Protein AF-A0A0B6Z356-F1 (afdb_monomer)

InterPro domains:
  IPR019087 Mediator of RNA polymerase II transcription subunit 15, N-terminal [PF09606] (29-103)
  IPR036529 Coactivator CBP, KIX domain superfamily [G3DSA:1.10.246.20] (22-105)

Foldseek 3Di:
DPPVVVVVVVVVVVVVVVVVVVVVVQCPPCPDPVNLVVLLVLLVVLCVLLVQDCPDPDPLSVVSNPDRSSRQLVVLVVVDPDSVSSVVSSVVNSVSSVVNSPPPPPPVVCVVPDDPVVCVVVVVDDDDPPPPDDDDDDDDD

Mean predicted aligned error: 16.68 Å

Radius of gyration: 29.6 Å; Cα contacts (8 Å, |Δi|>4): 78; chains: 1; bounding box: 54×45×108 Å

Nearest PDB structures (foldseek):
  8epl-assembly1_A  TM=2.232E-01  e=6.822E+00  Homo sapiens

Structure (mmCIF, N/CA/C/O backbone):
data_AF-A0A0B6Z356-F1
#
_entry.id   AF-A0A0B6Z356-F1
#
loop_
_atom_site.group_PDB
_atom_site.id
_atom_site.type_symbol
_atom_site.label_atom_id
_atom_site.label_alt_id
_atom_site.label_comp_id
_atom_site.label_asym_id
_atom_site.label_entity_id
_atom_site.label_seq_id
_atom_site.pdbx_PDB_ins_code
_atom_site.Cartn_x
_atom_site.Cartn_y
_atom_site.Cartn_z
_atom_site.occupancy
_atom_site.B_iso_or_equiv
_atom_site.auth_seq_id
_atom_site.auth_comp_id
_atom_site.auth_asym_id
_atom_site.auth_atom_id
_atom_site.pdbx_PDB_model_num
ATOM 1 N N . MET A 1 1 ? -30.749 -34.489 34.860 1.00 52.09 1 MET A N 1
ATOM 2 C CA . MET A 1 1 ? -29.511 -33.858 35.373 1.00 52.09 1 MET A CA 1
ATOM 3 C C . MET A 1 1 ? -29.021 -32.876 34.309 1.00 52.09 1 MET A C 1
ATOM 5 O O . MET A 1 1 ? -27.936 -33.041 33.775 1.00 52.09 1 MET A O 1
ATOM 9 N N . ASP A 1 2 ? -29.828 -31.870 33.956 1.00 58.50 2 ASP A N 1
ATOM 10 C CA . ASP A 1 2 ? -29.632 -31.161 32.672 1.00 58.50 2 ASP A CA 1
ATOM 11 C C . ASP A 1 2 ? -29.566 -29.639 32.818 1.00 58.50 2 ASP A C 1
ATOM 13 O O . ASP A 1 2 ? -29.256 -28.937 31.869 1.00 58.50 2 ASP A O 1
ATOM 17 N N . ARG A 1 3 ? -29.816 -29.105 34.020 1.00 60.34 3 ARG A N 1
ATOM 18 C CA . ARG A 1 3 ? -29.913 -27.654 34.225 1.00 60.34 3 ARG A CA 1
ATOM 19 C C . ARG A 1 3 ? -28.552 -26.985 34.477 1.00 60.34 3 ARG A C 1
ATOM 21 O O . ARG A 1 3 ? -28.372 -25.837 34.102 1.00 60.34 3 ARG A O 1
ATOM 28 N N . GLU A 1 4 ? -27.584 -27.697 35.059 1.00 55.16 4 GLU A N 1
ATOM 29 C CA . GLU A 1 4 ? -26.226 -27.170 35.308 1.00 55.16 4 GLU A CA 1
ATOM 30 C C . GLU A 1 4 ? -25.343 -27.154 34.049 1.00 55.16 4 GLU A C 1
ATOM 32 O O . GLU A 1 4 ? -24.557 -26.226 33.863 1.00 55.16 4 GLU A O 1
ATOM 37 N N . ASN A 1 5 ? -25.521 -28.123 33.141 1.00 58.59 5 ASN A N 1
ATOM 38 C CA . ASN A 1 5 ? -24.794 -28.162 31.865 1.00 58.59 5 ASN A CA 1
ATOM 39 C C . ASN A 1 5 ? -25.225 -27.036 30.909 1.00 58.59 5 ASN A C 1
ATOM 41 O O . ASN A 1 5 ? -24.388 -26.485 30.192 1.00 58.59 5 ASN A O 1
ATOM 45 N N . ASP A 1 6 ? -26.509 -26.668 30.924 1.00 58.62 6 ASP A N 1
ATOM 46 C CA . ASP A 1 6 ? -27.055 -25.588 30.093 1.00 58.62 6 ASP A CA 1
ATOM 47 C C . ASP A 1 6 ? -26.488 -24.216 30.496 1.00 58.62 6 ASP A C 1
ATOM 49 O O . ASP A 1 6 ? -26.052 -23.437 29.650 1.00 58.62 6 ASP A O 1
ATOM 53 N N . ILE A 1 7 ? -26.376 -23.969 31.805 1.00 61.22 7 ILE A N 1
ATOM 54 C CA . ILE A 1 7 ? -25.833 -22.722 32.362 1.00 61.22 7 ILE A CA 1
ATOM 55 C C . ILE A 1 7 ? -24.333 -22.584 32.051 1.00 61.22 7 ILE A C 1
ATOM 57 O O . ILE A 1 7 ? -23.863 -21.514 31.673 1.00 61.22 7 ILE A O 1
ATOM 61 N N . GLN A 1 8 ? -23.543 -23.657 32.157 1.00 56.47 8 GLN A N 1
ATOM 62 C CA . GLN A 1 8 ? -22.118 -23.585 31.801 1.00 56.47 8 GLN A CA 1
ATOM 63 C C . GLN A 1 8 ? -21.885 -23.380 30.297 1.00 56.47 8 GLN A C 1
ATOM 65 O O . GLN A 1 8 ? -20.920 -22.707 29.922 1.00 56.47 8 GLN A O 1
ATOM 70 N N . ARG A 1 9 ? -22.759 -23.919 29.434 1.00 59.97 9 ARG A N 1
ATOM 71 C CA . ARG A 1 9 ? -22.709 -23.678 27.984 1.00 59.97 9 ARG A CA 1
ATOM 72 C C . ARG A 1 9 ? -23.093 -22.249 27.616 1.00 59.97 9 ARG A C 1
ATOM 74 O O . ARG A 1 9 ? -22.431 -21.679 26.747 1.00 59.97 9 ARG A O 1
ATOM 81 N N . SER A 1 10 ? -24.090 -21.655 28.275 1.00 58.53 10 SER A N 1
ATOM 82 C CA . SER A 1 10 ? -24.472 -20.261 28.019 1.00 58.53 10 SER A CA 1
ATOM 83 C C . SER A 1 10 ? -23.328 -19.301 28.364 1.00 58.53 10 SER A C 1
ATOM 85 O O . SER A 1 10 ? -22.920 -18.517 27.514 1.00 58.53 10 SER A O 1
ATOM 87 N N . TYR A 1 11 ? -22.676 -19.473 29.522 1.00 54.81 11 TYR A N 1
ATOM 88 C CA . TYR A 1 11 ? -21.543 -18.625 29.920 1.00 54.81 11 TYR A CA 1
ATOM 89 C C . TYR A 1 11 ? -20.307 -18.747 29.015 1.00 54.81 11 TYR A C 1
ATOM 91 O O . TYR A 1 11 ? -19.579 -17.767 28.841 1.00 54.81 11 TYR A O 1
ATOM 99 N N . GLN A 1 12 ? -20.028 -19.930 28.453 1.00 55.50 12 GLN A N 1
ATOM 100 C CA . GLN A 1 12 ? -18.934 -20.090 27.484 1.00 55.50 12 GLN A CA 1
ATOM 101 C C . GLN A 1 12 ? -19.267 -19.455 26.132 1.00 55.50 12 GLN A C 1
ATOM 103 O O . GLN A 1 12 ? -18.385 -18.859 25.514 1.00 55.50 12 GLN A O 1
ATOM 108 N N . THR A 1 13 ? -20.525 -19.552 25.701 1.00 56.91 13 THR A N 1
ATOM 109 C CA . THR A 1 13 ? -20.997 -18.975 24.436 1.00 56.91 13 THR A CA 1
ATOM 110 C C . THR A 1 13 ? -20.987 -17.448 24.508 1.00 56.91 13 THR A C 1
ATOM 112 O O . THR A 1 13 ? -20.336 -16.812 23.686 1.00 56.91 13 THR A O 1
ATOM 115 N N . GLU A 1 14 ? -21.543 -16.867 25.576 1.00 55.19 14 GLU A N 1
ATOM 116 C CA . GLU A 1 14 ? -21.558 -15.414 25.794 1.00 55.19 14 GLU A CA 1
ATOM 117 C C . GLU A 1 14 ? -20.139 -14.832 25.911 1.00 55.19 14 GLU A C 1
ATOM 119 O O . GLU A 1 14 ? -19.842 -13.785 25.340 1.00 55.19 14 GLU A O 1
ATOM 124 N N . ARG A 1 15 ? -19.205 -15.521 26.587 1.00 56.22 15 ARG A N 1
ATOM 125 C CA . ARG A 1 15 ? -17.793 -15.093 26.615 1.00 56.22 15 ARG A CA 1
ATOM 126 C C . ARG A 1 15 ? -17.126 -15.169 25.243 1.00 56.22 15 ARG A C 1
ATOM 128 O O . ARG A 1 15 ? -16.341 -14.282 24.919 1.00 56.22 15 ARG A O 1
ATOM 135 N N . GLY A 1 16 ? -17.402 -16.211 24.461 1.00 55.75 16 GLY A N 1
ATOM 136 C CA . GLY A 1 16 ? -16.869 -16.364 23.107 1.00 55.75 16 GLY A CA 1
ATOM 137 C C . GLY A 1 16 ? -17.379 -15.283 22.154 1.00 55.75 16 GLY A C 1
ATOM 138 O 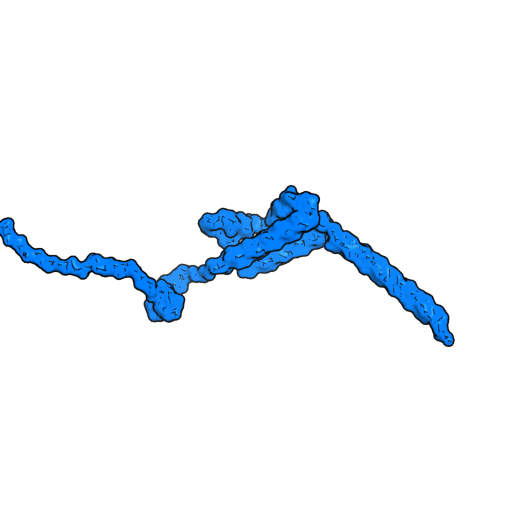O . GLY A 1 16 ? -16.586 -14.699 21.418 1.00 55.75 16 GLY A O 1
ATOM 139 N N . GLU A 1 17 ? -18.669 -14.958 22.220 1.00 53.84 17 GLU A N 1
ATOM 140 C CA . GLU A 1 17 ? -19.302 -13.910 21.411 1.00 53.84 17 GLU A CA 1
ATOM 141 C C . GLU A 1 17 ? -18.817 -12.507 21.789 1.00 53.84 17 GLU A C 1
ATOM 143 O O . GLU A 1 17 ? -18.524 -11.704 20.907 1.00 53.84 17 GLU A O 1
ATOM 148 N N . VAL A 1 18 ? -18.633 -12.216 23.082 1.00 60.22 18 VAL A N 1
ATOM 149 C CA . VAL A 1 18 ? -18.066 -10.931 23.528 1.00 60.22 18 VAL A CA 1
ATOM 150 C C . VAL A 1 18 ? -16.617 -10.775 23.054 1.00 60.22 18 VAL A C 1
ATOM 152 O O . VAL A 1 18 ? -16.231 -9.703 22.592 1.00 60.22 18 VAL A O 1
ATOM 155 N N . VAL A 1 19 ? -15.811 -11.840 23.101 1.00 59.69 19 VAL A N 1
ATOM 156 C CA . VAL A 1 19 ? -14.429 -11.817 22.589 1.00 59.69 19 VAL A CA 1
ATOM 157 C C . VAL A 1 19 ? -14.400 -11.675 21.063 1.00 59.69 19 VAL A C 1
ATOM 159 O O . VAL A 1 19 ? -13.576 -10.920 20.545 1.00 59.69 19 VAL A O 1
ATOM 162 N N . ALA A 1 20 ? -15.312 -12.332 20.342 1.00 59.03 20 ALA A N 1
ATOM 163 C CA . ALA A 1 20 ? -15.448 -12.188 18.894 1.00 59.03 20 ALA A CA 1
ATOM 164 C C . ALA A 1 20 ? -15.877 -10.766 18.498 1.00 59.03 20 ALA A C 1
ATOM 166 O O . ALA A 1 20 ? -15.244 -10.173 17.631 1.00 59.03 20 ALA A O 1
ATOM 167 N N . GLY A 1 21 ? -16.861 -10.177 19.185 1.00 59.62 21 GLY A N 1
ATOM 168 C CA . GLY A 1 21 ? -17.318 -8.806 18.940 1.00 59.62 21 GLY A CA 1
ATOM 169 C C . GLY A 1 21 ? -16.246 -7.750 19.232 1.00 59.62 21 GLY A C 1
ATOM 170 O O . GLY A 1 21 ? -16.107 -6.783 18.485 1.00 59.62 21 GLY A O 1
ATOM 171 N N . ILE A 1 22 ? -15.416 -7.958 20.261 1.00 58.97 22 ILE A N 1
ATOM 172 C CA . ILE A 1 22 ? -14.261 -7.090 20.551 1.00 58.97 22 ILE A CA 1
ATOM 173 C C . ILE A 1 22 ? -13.174 -7.249 19.478 1.00 58.97 22 ILE A C 1
ATOM 175 O O . ILE A 1 22 ? -12.612 -6.254 19.020 1.00 58.97 22 ILE A O 1
ATOM 179 N N . ALA A 1 23 ? -12.888 -8.477 19.035 1.00 52.44 23 ALA A N 1
ATOM 180 C CA . ALA A 1 23 ? -11.946 -8.721 17.944 1.00 52.44 23 ALA A CA 1
ATOM 181 C C . ALA A 1 23 ? -12.443 -8.119 16.619 1.00 52.44 23 ALA A C 1
ATOM 183 O O . ALA A 1 23 ? -11.655 -7.560 15.860 1.00 52.44 23 ALA A O 1
ATOM 184 N N . GLU A 1 24 ? -13.745 -8.176 16.355 1.00 56.28 24 GLU A N 1
ATOM 185 C CA . GLU A 1 24 ? -14.384 -7.602 15.174 1.00 56.28 24 GLU A CA 1
ATOM 186 C C . GLU A 1 24 ? -14.375 -6.067 15.212 1.00 56.28 24 GLU A C 1
ATOM 188 O O . GLU A 1 24 ? -14.025 -5.434 14.216 1.00 56.28 24 GLU A O 1
ATOM 193 N N . GLN A 1 25 ? -14.614 -5.448 16.373 1.00 56.84 25 GLN A N 1
ATOM 194 C CA . GLN A 1 25 ? -14.417 -4.005 16.576 1.00 56.84 25 GLN A CA 1
ATOM 195 C C . GLN A 1 25 ? -12.952 -3.576 16.397 1.00 56.84 25 GLN A C 1
ATOM 197 O O . GLN A 1 25 ? -12.666 -2.533 15.807 1.00 56.84 25 GLN A O 1
ATOM 202 N N . PHE A 1 26 ? -12.001 -4.398 16.842 1.00 52.44 26 PHE A N 1
ATOM 203 C CA . PHE A 1 26 ? -10.578 -4.127 16.647 1.00 52.44 26 PHE A CA 1
ATOM 204 C C . PHE A 1 26 ? -10.162 -4.274 15.172 1.00 52.44 26 PHE A C 1
ATOM 206 O O . PHE A 1 26 ? -9.373 -3.483 14.662 1.00 52.44 26 PHE A O 1
ATOM 213 N N . MET A 1 27 ? -10.736 -5.248 14.456 1.00 52.94 27 MET A N 1
ATOM 214 C CA . MET A 1 27 ? -10.502 -5.484 13.024 1.00 52.94 27 MET A CA 1
ATOM 215 C C . MET A 1 27 ? -11.264 -4.522 12.099 1.00 52.94 27 MET A C 1
ATOM 217 O O . MET A 1 27 ? -10.968 -4.470 10.905 1.00 52.94 27 MET A O 1
ATOM 221 N N . THR A 1 28 ? -12.226 -3.761 12.618 1.00 64.81 28 THR A N 1
ATOM 222 C CA . THR A 1 28 ? -12.981 -2.744 11.865 1.00 64.81 28 THR A CA 1
ATOM 223 C C . THR A 1 28 ? -12.458 -1.328 12.090 1.00 64.81 28 THR A C 1
ATOM 225 O O . THR A 1 28 ? -12.728 -0.453 11.263 1.00 64.81 28 THR A O 1
ATOM 228 N N . ASN A 1 29 ? -11.649 -1.096 13.134 1.00 83.88 29 ASN A N 1
ATOM 229 C CA . ASN A 1 29 ? -10.937 0.166 13.297 1.00 83.88 29 ASN A CA 1
ATOM 230 C C . ASN A 1 29 ? -9.784 0.275 12.287 1.00 83.88 29 ASN A C 1
ATOM 232 O O . ASN A 1 29 ? -8.652 -0.144 12.538 1.00 83.88 29 ASN A O 1
ATOM 236 N N . TRP A 1 30 ? -10.091 0.863 11.135 1.00 87.44 30 TRP A N 1
ATOM 237 C CA . TRP A 1 30 ? -9.172 1.012 10.008 1.00 87.44 30 TRP A CA 1
ATOM 238 C C . TRP A 1 30 ? -7.951 1.892 10.309 1.00 87.44 30 TRP A C 1
ATOM 240 O O . TRP A 1 30 ? -6.932 1.753 9.641 1.00 87.44 30 TRP A O 1
ATOM 250 N N . THR A 1 31 ? -8.026 2.754 11.331 1.00 90.56 31 THR A N 1
ATOM 251 C CA . THR A 1 31 ? -6.888 3.578 11.775 1.00 90.56 31 THR A CA 1
ATOM 252 C C . THR A 1 31 ? -5.968 2.850 12.754 1.00 90.56 31 THR A C 1
ATOM 254 O O . THR A 1 31 ? -4.903 3.365 13.093 1.00 90.56 31 THR A O 1
ATOM 257 N N . SER A 1 32 ? -6.346 1.651 13.212 1.00 91.38 32 SER A N 1
ATOM 258 C CA . SER A 1 32 ? -5.521 0.861 14.125 1.00 91.38 32 SER A CA 1
ATOM 259 C C . SER A 1 32 ? -4.224 0.396 13.461 1.00 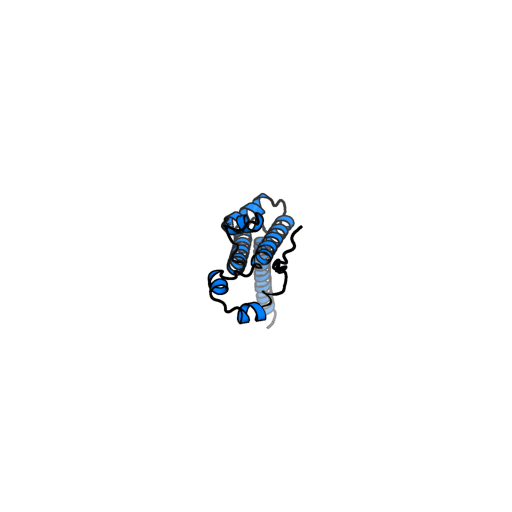91.38 32 SER A C 1
ATOM 261 O O . SER A 1 32 ? -4.195 0.057 12.275 1.00 91.38 32 SER A O 1
ATOM 263 N N . SER A 1 33 ? -3.153 0.303 14.252 1.00 89.94 33 SER A N 1
ATOM 264 C CA . SER A 1 33 ? -1.862 -0.198 13.771 1.00 89.94 33 SER A CA 1
ATOM 265 C C . SER A 1 33 ? -1.969 -1.613 13.204 1.00 89.94 33 SER A C 1
ATOM 267 O O . SER A 1 33 ? -1.400 -1.878 12.156 1.00 89.94 33 SER A O 1
ATOM 269 N N . ILE A 1 34 ? -2.759 -2.499 13.821 1.00 89.31 34 ILE A N 1
ATOM 270 C CA . ILE A 1 34 ? -2.923 -3.881 13.343 1.00 89.31 34 ILE A CA 1
ATOM 271 C C . ILE A 1 34 ? -3.588 -3.921 11.961 1.00 89.31 34 ILE A C 1
ATOM 273 O O . ILE A 1 34 ? -3.166 -4.692 11.099 1.00 89.31 34 ILE A O 1
ATOM 277 N N . PHE A 1 35 ? -4.625 -3.109 11.723 1.00 89.81 35 PHE A N 1
ATOM 278 C CA . PHE A 1 35 ? -5.281 -3.069 10.412 1.00 89.81 35 PHE A CA 1
ATOM 279 C C . PHE A 1 35 ? -4.330 -2.542 9.333 1.00 89.81 35 PHE A C 1
ATOM 281 O O . PHE A 1 35 ? -4.210 -3.133 8.257 1.00 89.81 35 PHE A O 1
ATOM 288 N N . ARG A 1 36 ? -3.603 -1.469 9.651 1.00 94.50 36 ARG A N 1
ATOM 289 C CA . ARG A 1 36 ? -2.618 -0.864 8.750 1.00 94.50 36 ARG A CA 1
ATOM 290 C C . ARG A 1 36 ? -1.447 -1.805 8.468 1.00 94.50 36 ARG A C 1
ATOM 292 O O . ARG A 1 36 ? -1.079 -1.987 7.313 1.00 94.50 36 ARG A O 1
ATOM 299 N N . GLU A 1 37 ? -0.930 -2.506 9.476 1.00 94.56 37 GLU A N 1
ATOM 300 C CA . GLU A 1 37 ? 0.123 -3.521 9.321 1.00 94.56 37 GLU A CA 1
ATOM 301 C C . GLU A 1 37 ? -0.297 -4.660 8.384 1.00 94.56 37 GLU A C 1
ATOM 303 O O . GLU A 1 37 ? 0.505 -5.110 7.565 1.00 94.56 37 GLU A O 1
ATOM 308 N N . ARG A 1 38 ? -1.565 -5.092 8.428 1.00 92.75 38 ARG A N 1
ATOM 309 C CA . ARG A 1 38 ? -2.093 -6.067 7.458 1.00 92.75 38 ARG A CA 1
ATOM 310 C C . ARG A 1 38 ? -2.081 -5.517 6.031 1.00 92.75 38 ARG A C 1
ATOM 312 O O . ARG A 1 38 ? -1.751 -6.259 5.109 1.00 92.75 38 ARG A O 1
ATOM 319 N N . CYS A 1 39 ? -2.407 -4.240 5.842 1.00 94.69 39 CYS A N 1
ATOM 320 C CA . CYS A 1 39 ? -2.351 -3.596 4.527 1.00 94.69 39 CYS A CA 1
ATOM 321 C C . CYS A 1 39 ? -0.906 -3.495 4.018 1.00 94.69 39 CYS A C 1
ATOM 323 O O . CYS A 1 39 ? -0.635 -3.859 2.874 1.00 94.69 39 CYS A O 1
ATOM 325 N N . VAL A 1 40 ? 0.040 -3.114 4.884 1.00 97.19 40 VAL A N 1
ATOM 326 C CA . VAL A 1 40 ? 1.481 -3.117 4.575 1.00 97.19 40 VAL A CA 1
ATOM 327 C C . VAL A 1 40 ? 1.949 -4.508 4.139 1.00 97.19 40 VAL A C 1
ATOM 329 O O . VAL A 1 40 ? 2.615 -4.628 3.112 1.00 97.19 40 VAL A O 1
ATOM 332 N N . ALA A 1 41 ? 1.568 -5.560 4.868 1.00 96.25 41 ALA A N 1
ATOM 333 C CA . ALA A 1 41 ? 1.933 -6.935 4.528 1.00 96.25 41 ALA A CA 1
ATOM 334 C C . ALA A 1 41 ? 1.378 -7.368 3.158 1.00 96.25 41 ALA A C 1
ATOM 336 O O . ALA A 1 41 ? 2.064 -8.055 2.400 1.00 96.25 41 ALA A O 1
ATOM 337 N N . GLN A 1 42 ? 0.162 -6.939 2.799 1.00 94.75 42 GLN A N 1
ATOM 338 C CA . GLN A 1 42 ? -0.395 -7.197 1.467 1.00 94.75 42 GLN A CA 1
ATOM 339 C C . GLN A 1 42 ? 0.366 -6.454 0.365 1.00 94.75 42 GLN A C 1
ATOM 341 O O . GLN A 1 42 ? 0.672 -7.054 -0.666 1.00 94.75 42 GLN A O 1
ATOM 346 N N . ILE A 1 43 ? 0.713 -5.181 0.586 1.00 95.88 43 ILE A N 1
ATOM 347 C CA . ILE A 1 43 ? 1.534 -4.401 -0.352 1.00 95.88 43 ILE A CA 1
ATOM 348 C C . ILE A 1 43 ? 2.886 -5.083 -0.557 1.00 95.88 43 ILE A C 1
ATOM 350 O O . ILE A 1 43 ? 3.316 -5.255 -1.695 1.00 95.88 43 ILE A O 1
ATOM 354 N N . GLU A 1 44 ? 3.543 -5.514 0.519 1.00 95.69 44 GLU A N 1
ATOM 355 C CA . GLU A 1 44 ? 4.827 -6.212 0.450 1.00 95.69 44 GLU A CA 1
ATOM 356 C C . GLU A 1 44 ? 4.730 -7.529 -0.329 1.00 95.69 44 GLU A C 1
ATOM 358 O O . GLU A 1 44 ? 5.562 -7.784 -1.203 1.00 95.69 44 GLU A O 1
ATOM 363 N N . SER A 1 45 ? 3.700 -8.339 -0.060 1.00 93.81 45 SER A N 1
ATOM 364 C CA . SER A 1 45 ? 3.473 -9.606 -0.763 1.00 93.81 45 SER A CA 1
ATOM 365 C C . SER A 1 45 ? 3.322 -9.391 -2.266 1.00 93.81 45 SER A C 1
ATOM 367 O O . SER A 1 45 ? 4.046 -9.997 -3.053 1.00 93.81 45 SER A O 1
ATOM 369 N N . VAL A 1 46 ? 2.435 -8.480 -2.673 1.00 92.12 46 VAL A N 1
ATOM 370 C CA . VAL A 1 46 ? 2.182 -8.208 -4.094 1.00 92.12 46 VAL A CA 1
ATOM 371 C C . VAL A 1 46 ? 3.400 -7.570 -4.757 1.00 92.12 46 VAL A C 1
ATOM 373 O O . VAL A 1 46 ? 3.733 -7.913 -5.886 1.00 92.12 46 VAL A O 1
ATOM 376 N N . ARG A 1 47 ? 4.118 -6.680 -4.066 1.00 91.00 47 ARG A N 1
ATOM 377 C CA . ARG A 1 47 ? 5.336 -6.050 -4.595 1.00 91.00 47 ARG A CA 1
ATOM 378 C C . ARG A 1 47 ? 6.456 -7.064 -4.837 1.00 91.00 47 ARG A C 1
ATOM 380 O O . ARG A 1 47 ? 7.169 -6.934 -5.828 1.00 91.00 47 ARG A O 1
ATOM 387 N N . ARG A 1 48 ? 6.598 -8.075 -3.972 1.00 90.25 48 ARG A N 1
ATOM 388 C CA . ARG A 1 48 ? 7.551 -9.186 -4.163 1.00 90.25 48 ARG A CA 1
ATOM 389 C C . ARG A 1 48 ? 7.248 -10.024 -5.401 1.00 90.25 48 ARG A C 1
ATOM 391 O O . ARG A 1 48 ? 8.179 -10.528 -6.015 1.00 90.25 48 ARG A O 1
ATOM 398 N N . GLU A 1 49 ? 5.975 -10.181 -5.743 1.00 88.06 49 GLU A N 1
ATOM 399 C CA . GLU A 1 49 ? 5.545 -10.885 -6.955 1.00 88.06 49 GLU A CA 1
ATOM 400 C C . GLU A 1 49 ? 5.687 -9.997 -8.198 1.00 88.06 49 GLU A C 1
ATOM 402 O O . GLU A 1 49 ? 6.108 -10.466 -9.251 1.00 88.06 49 GLU A O 1
ATOM 407 N N . ALA A 1 50 ? 5.372 -8.708 -8.062 1.00 87.38 50 ALA A N 1
ATOM 408 C CA . ALA A 1 50 ? 5.341 -7.756 -9.163 1.00 87.38 50 ALA A CA 1
ATOM 409 C C . ALA A 1 50 ? 6.716 -7.252 -9.619 1.00 87.38 50 ALA A C 1
ATOM 411 O O . ALA A 1 50 ? 6.866 -6.876 -10.776 1.00 87.38 50 ALA A O 1
ATOM 412 N N . LEU A 1 51 ? 7.702 -7.207 -8.714 1.00 87.81 51 LEU A N 1
ATOM 413 C CA . LEU A 1 51 ? 9.067 -6.727 -8.974 1.00 87.81 51 LEU A CA 1
ATOM 414 C C . LEU A 1 51 ? 9.120 -5.392 -9.761 1.00 87.81 51 LEU A C 1
ATOM 416 O O . LEU A 1 51 ? 9.781 -5.322 -10.803 1.00 87.81 51 LEU A O 1
ATOM 420 N N . PRO A 1 52 ? 8.447 -4.321 -9.286 1.00 87.19 52 PRO A N 1
ATOM 421 C CA . PRO A 1 52 ? 8.396 -3.046 -10.001 1.00 87.19 52 PRO A CA 1
ATOM 422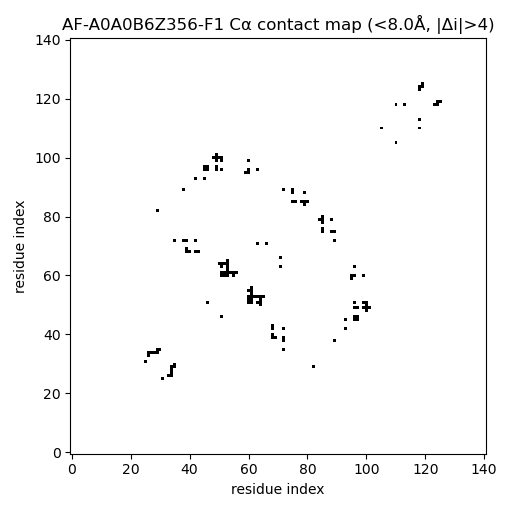 C C . PRO A 1 52 ? 9.793 -2.429 -10.163 1.00 87.19 52 PRO A C 1
ATOM 424 O O . PRO A 1 52 ? 10.626 -2.494 -9.253 1.00 87.19 52 PRO A O 1
ATOM 427 N N . GLN A 1 53 ? 10.049 -1.798 -11.311 1.00 86.81 53 GLN A N 1
ATOM 428 C CA . GLN A 1 53 ? 11.381 -1.315 -11.678 1.00 86.81 53 GLN A CA 1
ATOM 429 C C . GLN A 1 53 ? 11.596 0.174 -11.356 1.00 86.81 53 GLN A C 1
ATOM 431 O O . GLN A 1 53 ? 10.897 1.059 -11.852 1.00 86.81 53 GLN A O 1
ATOM 436 N N . ALA A 1 54 ? 12.638 0.487 -10.576 1.00 86.12 54 ALA A N 1
ATOM 437 C CA . ALA A 1 54 ? 12.960 1.863 -10.161 1.00 86.12 54 ALA A CA 1
ATOM 438 C C . ALA A 1 54 ? 13.468 2.766 -11.302 1.00 86.12 54 ALA A C 1
ATOM 440 O O . ALA A 1 54 ? 13.478 3.994 -11.169 1.00 86.12 54 ALA A O 1
ATOM 441 N N . ASN A 1 55 ? 13.897 2.166 -12.411 1.00 85.19 55 ASN A N 1
ATOM 442 C CA . ASN A 1 55 ? 14.325 2.838 -13.636 1.00 85.19 55 ASN A CA 1
ATOM 443 C C . ASN A 1 55 ? 13.240 2.835 -14.728 1.00 85.19 55 ASN A C 1
ATOM 445 O O . ASN A 1 55 ? 13.535 3.220 -15.859 1.00 85.19 55 ASN A O 1
ATOM 449 N N . SER A 1 56 ? 12.009 2.413 -14.414 1.00 83.38 56 SER A N 1
ATOM 450 C CA . SER A 1 56 ? 10.922 2.424 -15.387 1.00 83.38 56 SER A CA 1
ATOM 451 C C . SER A 1 56 ? 10.657 3.847 -15.904 1.00 83.38 56 SER A C 1
ATOM 453 O O . SER A 1 56 ? 10.688 4.803 -15.117 1.00 83.38 56 SER A O 1
ATOM 455 N N . PRO A 1 57 ? 10.383 4.018 -17.214 1.00 82.50 57 PRO A N 1
ATOM 456 C CA . PRO A 1 57 ? 9.912 5.291 -17.757 1.00 82.50 57 PRO A CA 1
ATOM 457 C C . PRO A 1 57 ? 8.492 5.634 -17.284 1.00 82.50 57 PRO A C 1
ATOM 459 O O . PRO A 1 57 ? 8.063 6.776 -17.433 1.00 82.50 57 PRO A O 1
ATOM 462 N N . ASP A 1 58 ? 7.764 4.663 -16.725 1.00 84.81 58 ASP A N 1
ATOM 463 C CA . ASP A 1 58 ? 6.446 4.876 -16.147 1.00 84.81 58 ASP A CA 1
ATOM 464 C C . ASP A 1 58 ? 6.575 5.508 -14.746 1.00 84.81 58 ASP A C 1
ATOM 466 O O . ASP A 1 58 ? 7.166 4.899 -13.844 1.00 84.81 58 ASP A O 1
ATOM 470 N N . PRO A 1 59 ? 6.038 6.725 -14.530 1.00 86.19 59 PRO A N 1
ATOM 471 C CA . PRO A 1 59 ? 6.126 7.399 -13.240 1.00 86.19 59 PRO A CA 1
ATOM 472 C C . PRO A 1 59 ? 5.430 6.627 -12.111 1.00 86.19 59 PRO A C 1
ATOM 474 O O . PRO A 1 59 ? 5.872 6.725 -10.963 1.00 86.19 59 PRO A O 1
ATOM 477 N N . VAL A 1 60 ? 4.381 5.855 -12.413 1.00 86.75 60 VAL A N 1
ATOM 478 C CA . VAL A 1 60 ? 3.644 5.065 -11.418 1.00 86.75 60 VAL A CA 1
ATOM 479 C C . VAL A 1 60 ? 4.490 3.882 -10.969 1.00 86.75 60 VAL A C 1
ATOM 481 O O . VAL A 1 60 ? 4.731 3.711 -9.775 1.00 86.75 60 VAL A O 1
ATOM 484 N N . GLU A 1 61 ? 5.025 3.111 -11.914 1.00 88.12 61 GLU A N 1
ATOM 485 C CA . GLU A 1 61 ? 5.904 1.979 -11.611 1.00 88.12 61 GLU A CA 1
ATOM 486 C C . GLU A 1 61 ? 7.152 2.430 -10.841 1.00 88.12 61 GLU A C 1
ATOM 488 O O . GLU A 1 61 ? 7.518 1.830 -9.829 1.00 88.12 61 GLU A O 1
ATOM 493 N N . LYS A 1 62 ? 7.757 3.550 -11.252 1.00 89.19 62 LYS A N 1
ATOM 494 C CA . LYS A 1 62 ? 8.895 4.150 -10.553 1.00 89.19 62 LYS A CA 1
ATOM 495 C C . LYS A 1 62 ? 8.551 4.523 -9.111 1.00 89.19 62 LYS A C 1
ATOM 497 O O . LYS A 1 62 ? 9.337 4.239 -8.209 1.00 89.19 62 LYS A O 1
ATOM 502 N N . PHE A 1 63 ? 7.391 5.133 -8.874 1.00 90.12 63 PHE A N 1
ATOM 503 C CA . PHE A 1 63 ? 6.925 5.456 -7.524 1.00 90.12 63 PHE A CA 1
ATOM 504 C C . PHE A 1 63 ? 6.753 4.192 -6.665 1.00 90.12 63 PHE A C 1
ATOM 506 O O . PHE A 1 63 ? 7.270 4.135 -5.548 1.00 90.12 63 PHE A O 1
ATOM 513 N N . LEU A 1 64 ? 6.107 3.159 -7.211 1.00 90.81 64 LEU A N 1
ATOM 514 C CA . LEU A 1 64 ? 5.882 1.870 -6.544 1.00 90.81 64 LEU A CA 1
ATOM 515 C C . LEU A 1 64 ? 7.186 1.097 -6.271 1.00 90.81 64 LEU A C 1
ATOM 517 O O . LEU A 1 64 ? 7.284 0.340 -5.303 1.00 90.81 64 LEU A O 1
ATOM 521 N N . ALA A 1 65 ? 8.204 1.289 -7.108 1.00 90.69 65 ALA A N 1
ATOM 522 C CA . ALA A 1 65 ? 9.520 0.687 -6.940 1.00 90.69 65 ALA A CA 1
ATOM 523 C C . ALA A 1 65 ? 10.394 1.424 -5.917 1.00 90.69 65 ALA A C 1
ATOM 525 O O . ALA A 1 65 ? 11.154 0.778 -5.201 1.00 90.69 65 ALA A O 1
ATOM 526 N N . GLN A 1 66 ? 10.304 2.753 -5.831 1.00 91.88 66 GLN A N 1
ATOM 527 C CA . GLN A 1 66 ? 11.185 3.569 -4.985 1.00 91.88 66 GLN A CA 1
ATOM 528 C C . GLN A 1 66 ? 10.746 3.670 -3.525 1.00 91.88 66 GLN A C 1
ATOM 530 O O . GLN A 1 66 ? 11.572 3.969 -2.666 1.00 91.88 66 GLN A O 1
ATOM 535 N N . LYS A 1 67 ? 9.456 3.483 -3.243 1.00 92.44 67 LYS A N 1
ATOM 536 C CA . LYS A 1 67 ? 8.900 3.615 -1.895 1.00 92.44 67 LYS A CA 1
ATOM 537 C C . LYS A 1 67 ? 8.820 2.266 -1.197 1.00 92.44 67 LYS A C 1
ATOM 539 O O . LYS A 1 67 ? 8.464 1.256 -1.804 1.00 92.44 67 LYS A O 1
ATOM 544 N N . ASP A 1 68 ? 9.117 2.258 0.096 1.00 94.06 68 ASP A N 1
ATOM 545 C CA . ASP A 1 68 ? 8.916 1.072 0.925 1.00 94.06 68 ASP A CA 1
ATOM 546 C C . ASP A 1 68 ? 7.421 0.806 1.164 1.00 94.06 68 ASP A C 1
ATOM 548 O O . ASP A 1 68 ? 6.628 1.751 1.159 1.00 94.06 68 ASP A O 1
ATOM 552 N N . PRO A 1 69 ? 7.003 -0.446 1.442 1.00 95.25 69 PRO A N 1
ATOM 553 C CA . PRO A 1 69 ? 5.588 -0.791 1.617 1.00 95.25 69 PRO A CA 1
ATOM 554 C C . PRO A 1 69 ? 4.887 0.042 2.697 1.00 95.25 69 PRO A C 1
ATOM 556 O O . PRO A 1 69 ? 3.734 0.425 2.531 1.00 95.25 69 PRO A O 1
ATOM 559 N N . LYS A 1 70 ? 5.609 0.397 3.770 1.00 96.81 70 LYS A N 1
ATOM 560 C CA . LYS A 1 70 ? 5.113 1.307 4.814 1.00 96.81 70 LYS A CA 1
ATOM 561 C C . LYS A 1 70 ? 4.883 2.728 4.302 1.00 96.81 70 LYS A C 1
ATOM 563 O O . LYS A 1 70 ? 3.895 3.344 4.659 1.00 96.81 70 LYS A O 1
ATOM 568 N N . GLN A 1 71 ? 5.777 3.248 3.460 1.00 97.00 71 GLN A N 1
ATOM 569 C CA . GLN A 1 71 ? 5.631 4.593 2.891 1.00 97.00 71 GLN A CA 1
ATOM 570 C C . GLN A 1 71 ? 4.487 4.656 1.876 1.00 97.00 71 GLN A C 1
ATOM 572 O O . GLN A 1 71 ? 3.812 5.675 1.767 1.00 97.00 71 GLN A O 1
ATOM 577 N N . LEU A 1 72 ? 4.288 3.573 1.125 1.00 96.38 72 LEU A N 1
ATOM 578 C CA . LEU A 1 72 ? 3.169 3.425 0.200 1.00 96.38 72 LEU A CA 1
ATOM 579 C C . LEU A 1 72 ? 1.831 3.385 0.944 1.00 96.38 72 LEU A C 1
ATOM 581 O O . LEU A 1 72 ? 0.899 4.086 0.560 1.00 96.38 72 LEU A O 1
ATOM 585 N N . GLU A 1 73 ? 1.755 2.610 2.024 1.00 97.75 73 GLU A N 1
ATOM 586 C CA . GLU A 1 73 ? 0.569 2.562 2.876 1.00 97.75 73 GLU A CA 1
ATOM 587 C C . GLU A 1 73 ? 0.297 3.909 3.557 1.00 97.75 73 GLU A C 1
ATOM 589 O O . GLU A 1 73 ? -0.831 4.386 3.486 1.00 97.75 73 GLU A O 1
ATOM 594 N N . GLU A 1 74 ? 1.313 4.559 4.134 1.00 97.56 74 GLU A N 1
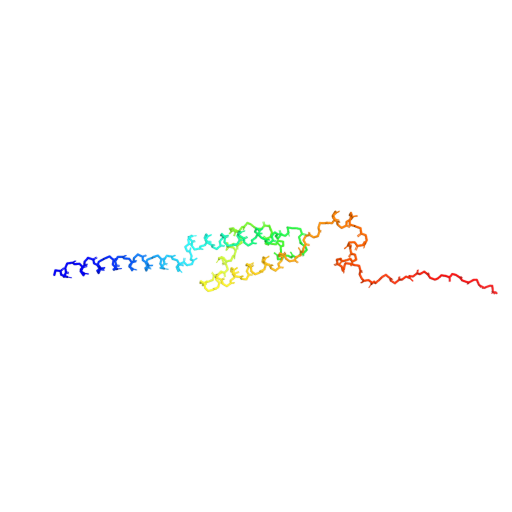ATOM 595 C CA . GLU A 1 74 ? 1.168 5.875 4.776 1.00 97.56 74 GLU A CA 1
ATOM 596 C C . GLU A 1 74 ? 0.646 6.922 3.785 1.00 97.56 74 GLU A C 1
ATOM 598 O O . GLU A 1 74 ? -0.284 7.660 4.090 1.00 97.56 74 GLU A O 1
ATOM 603 N N . PHE A 1 75 ? 1.165 6.932 2.553 1.00 96.44 75 PHE A N 1
ATOM 604 C CA . PHE A 1 75 ? 0.679 7.821 1.496 1.00 96.44 75 PHE A CA 1
ATOM 605 C C . PHE A 1 75 ? -0.815 7.631 1.196 1.00 96.44 75 PHE A C 1
ATOM 607 O O . PHE A 1 75 ? -1.521 8.597 0.898 1.00 96.44 75 PHE A O 1
ATOM 614 N N . VAL A 1 76 ? -1.306 6.392 1.248 1.00 96.50 76 VAL A N 1
ATOM 615 C CA . VAL A 1 76 ? -2.733 6.098 1.081 1.00 96.50 76 VAL A CA 1
ATOM 616 C C . VAL A 1 76 ? -3.513 6.513 2.324 1.00 96.50 76 VAL A C 1
ATOM 618 O O . VAL A 1 76 ? -4.564 7.143 2.200 1.00 96.50 76 VAL A O 1
ATOM 621 N N . PHE A 1 77 ? -2.990 6.217 3.512 1.00 96.44 77 PHE A N 1
ATOM 622 C CA . PHE A 1 77 ? -3.600 6.570 4.788 1.00 96.44 77 PHE A CA 1
ATOM 623 C C . PHE A 1 77 ? -3.819 8.082 4.921 1.00 96.44 77 PHE A C 1
ATOM 625 O O . PHE A 1 77 ? -4.945 8.509 5.161 1.00 96.44 77 PHE A O 1
ATOM 632 N N . GLU A 1 78 ? -2.796 8.898 4.655 1.00 96.44 78 GLU A N 1
ATOM 633 C CA . GLU A 1 78 ? -2.863 10.367 4.709 1.00 96.44 78 GLU A CA 1
ATOM 634 C C . GLU A 1 78 ? -3.893 10.963 3.734 1.00 96.44 78 GLU A C 1
ATOM 636 O O . GLU A 1 78 ? -4.461 12.027 3.986 1.00 96.44 78 GLU A O 1
ATOM 641 N N . LYS A 1 79 ? -4.154 10.285 2.611 1.00 94.81 79 LYS A N 1
ATOM 642 C CA . LYS A 1 79 ? -5.154 10.707 1.618 1.00 94.81 79 LYS A CA 1
ATOM 643 C C . LYS A 1 79 ? -6.576 10.277 1.957 1.00 94.81 79 LYS A C 1
ATOM 645 O O . LYS A 1 79 ? -7.525 10.817 1.384 1.00 94.81 79 LYS A O 1
ATOM 650 N N . SER A 1 80 ? -6.728 9.309 2.849 1.00 95.12 80 SER A N 1
ATOM 651 C CA . SER A 1 80 ? -8.006 8.672 3.135 1.00 95.12 80 SER A CA 1
ATOM 652 C C . SER A 1 80 ? -8.758 9.413 4.229 1.00 95.12 80 SER A C 1
ATOM 654 O O . SER A 1 80 ? -8.204 9.749 5.272 1.00 95.12 80 SER A O 1
ATOM 656 N N . LYS A 1 81 ? -10.051 9.659 4.006 1.00 92.56 81 LYS A N 1
ATOM 657 C CA . LYS A 1 81 ? -10.931 10.301 4.999 1.00 92.56 81 LYS A CA 1
ATOM 658 C C . LYS A 1 81 ? -11.840 9.296 5.689 1.00 92.56 81 LYS A C 1
ATOM 660 O O . LYS A 1 81 ? -12.288 9.528 6.810 1.00 92.56 81 LYS A O 1
ATOM 665 N N . THR A 1 82 ? -12.114 8.194 5.004 1.00 91.56 82 THR 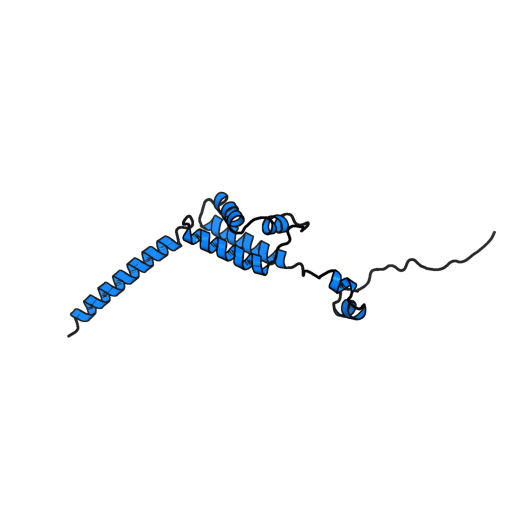A N 1
ATOM 666 C CA . THR A 1 82 ? -12.977 7.112 5.458 1.00 91.56 82 THR A CA 1
ATOM 667 C C . THR A 1 82 ? -12.272 5.772 5.294 1.00 91.56 82 THR A C 1
ATOM 669 O O . THR A 1 82 ? -11.270 5.652 4.582 1.00 91.56 82 THR A O 1
ATOM 672 N N . ARG A 1 83 ? -12.816 4.742 5.946 1.00 90.56 83 ARG A N 1
ATOM 673 C CA . ARG A 1 83 ? -12.348 3.363 5.783 1.00 90.56 83 ARG A CA 1
ATOM 674 C C . ARG A 1 83 ? -12.492 2.906 4.337 1.00 90.56 83 ARG A C 1
ATOM 676 O O . ARG A 1 83 ? -11.620 2.218 3.818 1.00 90.56 83 ARG A O 1
ATOM 683 N N . GLU A 1 84 ? -13.606 3.262 3.717 1.00 91.69 84 GLU A N 1
ATOM 684 C CA . GLU A 1 84 ? -13.964 2.877 2.361 1.00 91.69 84 GLU A CA 1
ATOM 685 C C . GLU A 1 84 ? -12.986 3.489 1.354 1.00 91.69 84 GLU A C 1
ATOM 687 O O . GLU A 1 84 ? -12.502 2.770 0.479 1.00 91.69 84 GLU A O 1
ATOM 692 N N . ASP A 1 85 ? -12.615 4.763 1.533 1.00 93.62 85 ASP A N 1
ATOM 693 C CA . ASP A 1 85 ? -11.574 5.415 0.729 1.00 93.62 85 ASP A CA 1
ATOM 694 C C . ASP A 1 85 ? -10.233 4.694 0.887 1.00 93.62 85 ASP A C 1
ATOM 696 O O . ASP A 1 85 ? -9.594 4.346 -0.104 1.00 93.62 85 ASP A O 1
ATOM 700 N N . TYR A 1 86 ? -9.836 4.418 2.133 1.00 94.94 86 TYR A N 1
ATOM 701 C CA . TYR A 1 86 ? -8.571 3.758 2.444 1.00 94.94 86 TYR A CA 1
ATOM 702 C C . TYR A 1 86 ? -8.470 2.382 1.792 1.00 94.94 86 TYR A C 1
ATOM 704 O O . TYR A 1 86 ? -7.522 2.102 1.062 1.00 94.94 86 TYR A O 1
ATOM 712 N N . VAL A 1 87 ? -9.478 1.531 1.987 1.00 92.88 87 VAL A N 1
ATOM 713 C CA . VAL A 1 87 ? -9.498 0.185 1.403 1.00 92.88 87 VAL A CA 1
ATOM 714 C C . VAL A 1 87 ? -9.534 0.245 -0.126 1.00 92.88 87 VAL A C 1
ATOM 716 O O . VAL A 1 87 ? -8.842 -0.542 -0.772 1.00 92.88 87 VAL A O 1
ATOM 719 N N . SER A 1 88 ? -10.282 1.184 -0.712 1.00 93.44 88 SER A N 1
ATOM 720 C CA . SER A 1 88 ? -10.365 1.343 -2.171 1.00 93.44 88 SER A CA 1
ATOM 721 C C . SER A 1 88 ? -9.029 1.777 -2.775 1.00 93.44 88 SER A C 1
ATOM 723 O O . SER A 1 88 ? -8.579 1.183 -3.753 1.00 93.44 88 SER A O 1
ATOM 725 N N . LEU A 1 89 ? -8.351 2.749 -2.162 1.00 95.31 89 LEU A N 1
ATOM 726 C CA . LEU A 1 89 ? -7.040 3.229 -2.605 1.00 95.31 89 LEU A CA 1
ATOM 727 C C . LEU A 1 89 ? -5.942 2.171 -2.420 1.00 95.31 89 LEU A C 1
ATOM 729 O O . LEU A 1 89 ? -5.072 2.031 -3.281 1.00 95.31 89 LEU A O 1
ATOM 733 N N . ILE A 1 90 ? -5.989 1.387 -1.335 1.00 95.81 90 ILE A N 1
ATOM 734 C CA . ILE A 1 90 ? -5.107 0.225 -1.162 1.00 95.81 90 ILE A CA 1
ATOM 735 C C . ILE A 1 90 ? -5.362 -0.789 -2.282 1.00 95.81 90 ILE A C 1
ATOM 737 O O . ILE A 1 90 ? -4.414 -1.245 -2.919 1.00 95.81 90 ILE A O 1
ATOM 741 N N . ALA A 1 91 ? -6.622 -1.123 -2.573 1.00 93.75 91 ALA A N 1
ATOM 742 C CA . ALA A 1 91 ? -6.961 -2.065 -3.637 1.00 93.75 91 ALA A CA 1
ATOM 743 C C . ALA A 1 91 ? -6.470 -1.586 -5.014 1.00 93.75 91 ALA A C 1
ATOM 745 O O . ALA A 1 91 ? -5.860 -2.369 -5.745 1.00 93.75 91 ALA A O 1
ATOM 746 N N . GLU A 1 92 ? -6.661 -0.305 -5.337 1.00 93.94 92 GLU A N 1
ATOM 747 C CA . GLU A 1 92 ? -6.161 0.315 -6.568 1.00 93.94 92 GLU A CA 1
ATOM 748 C C . GLU A 1 92 ? -4.632 0.228 -6.658 1.00 93.94 92 GLU A C 1
ATOM 750 O O . GLU A 1 92 ? -4.090 -0.192 -7.679 1.00 93.94 92 GLU A O 1
ATOM 755 N N . MET A 1 93 ? -3.919 0.514 -5.566 1.00 94.25 93 MET A N 1
ATOM 756 C CA . MET A 1 93 ? -2.463 0.372 -5.510 1.00 94.25 93 MET A CA 1
ATOM 757 C C . MET A 1 93 ? -1.998 -1.067 -5.752 1.00 94.25 93 MET A C 1
ATOM 759 O O . MET A 1 93 ? -1.052 -1.293 -6.511 1.00 94.25 93 MET A O 1
ATOM 763 N N . LEU A 1 94 ? -2.663 -2.052 -5.146 1.00 93.38 94 LEU A N 1
ATOM 764 C CA . LEU A 1 94 ? -2.355 -3.463 -5.376 1.00 93.38 94 LEU A CA 1
ATOM 765 C C . LEU A 1 94 ? -2.646 -3.874 -6.826 1.00 93.38 94 LEU A C 1
ATOM 767 O O . LEU A 1 94 ? -1.924 -4.699 -7.384 1.00 93.38 94 LEU A O 1
ATOM 771 N N . MET A 1 95 ? -3.686 -3.318 -7.453 1.00 90.50 95 MET A N 1
ATOM 772 C CA . MET A 1 95 ? -3.963 -3.535 -8.874 1.00 90.50 95 MET A CA 1
ATOM 773 C C . MET A 1 95 ? -2.874 -2.929 -9.758 1.00 90.50 95 MET A C 1
ATOM 775 O O . MET A 1 95 ? -2.383 -3.629 -10.640 1.00 90.50 95 MET A O 1
ATOM 779 N N . MET A 1 96 ? -2.440 -1.696 -9.488 1.00 89.44 96 MET A N 1
ATOM 780 C CA . MET A 1 96 ? -1.336 -1.064 -10.215 1.00 89.44 96 MET A CA 1
ATOM 781 C C . MET A 1 96 ? -0.056 -1.899 -10.105 1.00 89.44 96 MET A C 1
ATOM 783 O O . MET A 1 96 ? 0.549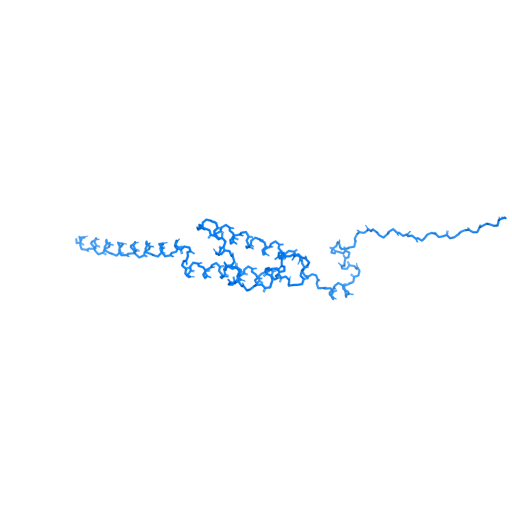 -2.215 -11.125 1.00 89.44 96 MET A O 1
ATOM 787 N N . LEU A 1 97 ? 0.319 -2.353 -8.902 1.00 89.69 97 LEU A N 1
ATOM 788 C CA . LEU A 1 97 ? 1.470 -3.251 -8.721 1.00 89.69 97 LEU A CA 1
ATOM 789 C C . LEU A 1 97 ? 1.368 -4.495 -9.618 1.00 89.69 97 LEU A C 1
ATOM 791 O O . LEU A 1 97 ? 2.322 -4.826 -10.313 1.00 89.69 97 LEU A O 1
ATOM 795 N N . ARG A 1 98 ? 0.202 -5.149 -9.668 1.00 88.25 98 ARG A N 1
ATOM 796 C CA . ARG A 1 98 ? -0.018 -6.339 -10.512 1.00 88.25 98 ARG A CA 1
ATOM 797 C C . ARG A 1 98 ? -0.028 -6.037 -12.009 1.00 88.25 98 ARG A C 1
ATOM 799 O O . ARG A 1 98 ? 0.369 -6.885 -12.796 1.00 88.25 98 ARG A O 1
ATOM 806 N N . GLN A 1 99 ? -0.493 -4.863 -12.421 1.00 82.75 99 GLN A N 1
ATOM 807 C CA . GLN A 1 99 ? -0.524 -4.469 -13.831 1.00 82.75 99 GLN A CA 1
ATOM 808 C C . GLN A 1 99 ? 0.870 -4.101 -14.341 1.00 82.75 99 GLN A C 1
ATOM 810 O O . GLN A 1 99 ? 1.250 -4.489 -15.446 1.00 82.75 99 GLN A O 1
ATOM 815 N N . HIS A 1 100 ? 1.662 -3.414 -13.518 1.00 72.50 100 HIS A N 1
ATOM 816 C CA . HIS A 1 100 ? 3.047 -3.080 -13.845 1.00 72.50 100 HIS A CA 1
ATOM 817 C C . HIS A 1 100 ? 4.004 -4.276 -13.687 1.00 72.50 100 HIS A C 1
ATOM 819 O O . HIS A 1 100 ? 5.065 -4.268 -14.301 1.00 72.50 100 HIS A O 1
ATOM 825 N N . ALA A 1 101 ? 3.591 -5.355 -13.003 1.00 61.31 101 ALA A N 1
ATOM 826 C CA . ALA A 1 101 ? 4.267 -6.662 -13.012 1.00 61.31 101 ALA A CA 1
ATOM 827 C C . ALA A 1 101 ? 4.363 -7.321 -14.405 1.00 61.31 101 ALA A C 1
ATOM 829 O O . ALA A 1 101 ? 5.006 -8.355 -14.574 1.00 61.31 101 ALA A O 1
ATOM 830 N N . GLY A 1 102 ? 3.662 -6.767 -15.398 1.00 46.84 102 GLY A N 1
ATOM 831 C CA . GLY A 1 102 ? 3.404 -7.395 -16.689 1.00 46.84 102 GLY A CA 1
ATOM 832 C C . GLY A 1 102 ? 4.339 -7.012 -17.831 1.00 46.84 102 GLY A C 1
ATOM 833 O O . GLY A 1 102 ? 4.102 -7.465 -18.948 1.00 46.84 102 GLY A O 1
ATOM 834 N N . LYS A 1 103 ? 5.395 -6.216 -17.619 1.00 52.62 103 LYS A N 1
ATOM 835 C CA . LYS A 1 103 ? 6.489 -6.216 -18.601 1.00 52.62 103 LYS A CA 1
ATOM 836 C C . LYS A 1 103 ? 7.335 -7.440 -18.274 1.00 52.62 103 LYS A C 1
ATOM 838 O O . LYS A 1 103 ? 8.008 -7.406 -17.244 1.00 52.62 103 LYS A O 1
ATOM 843 N N . PRO A 1 104 ? 7.307 -8.524 -19.076 1.00 47.28 104 PRO A N 1
ATOM 844 C CA . PRO A 1 104 ? 8.270 -9.590 -18.869 1.00 47.28 104 PRO A CA 1
ATOM 845 C C . PRO A 1 104 ? 9.646 -8.927 -18.845 1.00 47.28 104 PRO A C 1
ATOM 847 O O . PRO A 1 104 ? 9.991 -8.200 -19.781 1.00 47.28 104 PRO A O 1
ATOM 850 N N . LEU A 1 105 ? 10.405 -9.115 -17.759 1.00 49.50 105 LEU A N 1
ATOM 851 C CA . LEU A 1 105 ? 11.836 -8.841 -17.774 1.00 49.50 105 LEU A CA 1
ATOM 852 C C . LEU A 1 105 ? 12.426 -9.821 -18.782 1.00 49.50 105 LEU A C 1
ATOM 854 O O . LEU A 1 105 ? 12.891 -10.906 -18.436 1.00 49.50 105 LEU A O 1
ATOM 858 N N . VAL A 1 106 ? 12.349 -9.467 -20.059 1.00 51.34 106 VAL A N 1
ATOM 859 C CA . VAL A 1 106 ? 13.107 -10.154 -21.076 1.00 51.34 106 VAL A CA 1
ATOM 860 C C . VAL A 1 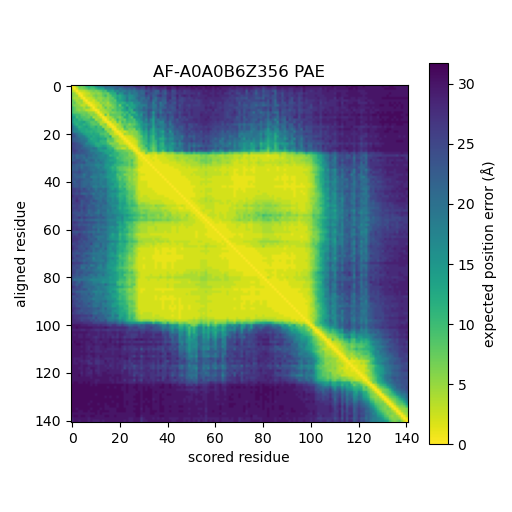106 ? 14.538 -9.741 -20.801 1.00 51.34 106 VAL A C 1
ATOM 862 O O . VAL A 1 106 ? 14.923 -8.594 -21.020 1.00 51.34 106 VAL A O 1
ATOM 865 N N . ASN A 1 107 ? 15.295 -10.653 -20.201 1.00 51.59 107 ASN A N 1
ATOM 866 C CA . ASN A 1 107 ? 16.700 -10.426 -19.940 1.00 51.59 107 ASN A CA 1
ATOM 867 C C . ASN A 1 107 ? 17.369 -10.133 -21.291 1.00 51.59 107 ASN A C 1
ATOM 869 O O . ASN A 1 107 ? 17.409 -10.997 -22.167 1.00 51.59 107 ASN A O 1
ATOM 873 N N . SER A 1 108 ? 17.843 -8.902 -21.481 1.00 56.38 108 SER A N 1
ATOM 874 C CA . SER A 1 108 ? 18.415 -8.466 -22.756 1.00 56.38 108 SER A CA 1
ATOM 875 C C . SER A 1 108 ? 19.622 -9.317 -23.149 1.00 56.38 108 SER A C 1
ATOM 877 O O . SER A 1 108 ? 19.775 -9.623 -24.324 1.00 56.38 108 SER A O 1
ATOM 879 N N . GLN A 1 109 ? 20.396 -9.823 -22.179 1.00 55.16 109 GLN A N 1
ATOM 880 C CA . GLN A 1 109 ? 21.493 -10.763 -22.444 1.00 55.16 109 GLN A CA 1
ATOM 881 C C . GLN A 1 109 ? 21.000 -12.122 -22.951 1.00 55.16 109 GLN A C 1
ATOM 883 O O . GLN A 1 109 ? 21.714 -12.800 -23.684 1.00 55.16 109 GLN A O 1
ATOM 888 N N . VAL A 1 110 ? 19.793 -12.548 -22.572 1.00 59.94 110 VAL A N 1
ATOM 889 C CA . VAL A 1 110 ? 19.197 -13.788 -23.090 1.00 59.94 110 VAL A CA 1
ATOM 890 C C . VAL A 1 110 ? 18.730 -13.587 -24.531 1.00 59.94 110 VAL A C 1
ATOM 892 O O . VAL A 1 110 ? 18.906 -14.492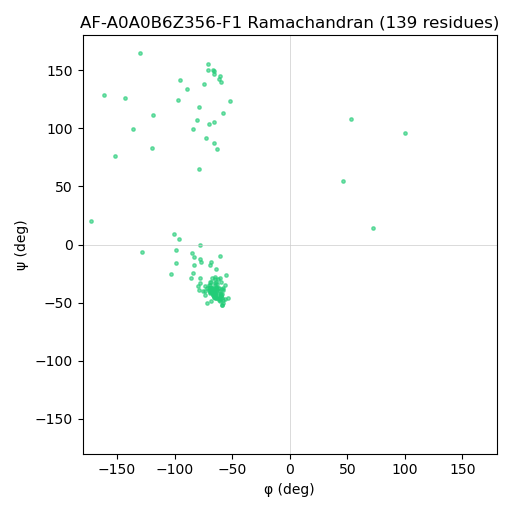 -25.333 1.00 59.94 110 VAL A O 1
ATOM 895 N N . LEU A 1 111 ? 18.224 -12.401 -24.891 1.00 58.44 111 LEU A N 1
ATOM 896 C CA . LEU A 1 111 ? 17.885 -12.066 -26.283 1.00 58.44 111 LEU A CA 1
ATOM 897 C C . LEU A 1 111 ? 19.117 -11.930 -27.178 1.00 58.44 111 LEU A C 1
ATOM 899 O O . LEU A 1 111 ? 19.092 -12.399 -28.309 1.00 58.44 111 LEU A O 1
ATOM 903 N N . GLU A 1 112 ? 20.186 -11.305 -26.681 1.00 60.03 112 GLU A N 1
ATOM 904 C CA . GLU A 1 112 ? 21.432 -11.115 -27.437 1.00 60.03 112 GLU A CA 1
ATOM 905 C C . GLU A 1 112 ? 22.138 -12.441 -27.750 1.00 60.03 112 GLU A C 1
ATOM 907 O O . GLU A 1 112 ? 22.819 -12.549 -28.767 1.00 60.03 112 GLU A O 1
ATOM 912 N N . ASN A 1 113 ? 21.947 -13.457 -26.902 1.00 63.59 113 ASN A N 1
ATOM 913 C CA . ASN A 1 113 ? 22.482 -14.805 -27.103 1.00 63.59 113 ASN A CA 1
ATOM 914 C C . ASN A 1 113 ? 21.459 -15.793 -27.693 1.00 63.59 113 ASN A C 1
ATOM 916 O O . ASN A 1 113 ? 21.814 -16.944 -27.953 1.00 63.59 113 ASN A O 1
ATOM 920 N N . ALA A 1 114 ? 20.198 -15.388 -27.880 1.00 65.62 114 ALA A N 1
ATOM 921 C CA . ALA A 1 114 ? 19.166 -16.258 -28.431 1.00 65.62 114 ALA A CA 1
ATOM 922 C C . ALA A 1 114 ? 19.374 -16.441 -29.934 1.00 65.62 114 ALA A C 1
ATOM 924 O O . ALA A 1 114 ? 19.660 -15.493 -30.671 1.00 65.62 114 ALA A O 1
ATOM 925 N N . SER A 1 115 ? 19.206 -17.675 -30.407 1.00 73.81 115 SER A N 1
ATOM 926 C CA . SER A 1 115 ? 19.308 -17.941 -31.832 1.00 73.81 115 SER A CA 1
ATOM 927 C C . SER A 1 115 ? 18.150 -17.259 -32.583 1.00 73.81 115 SER A C 1
ATOM 929 O O . SER A 1 115 ? 17.041 -17.137 -32.052 1.00 73.81 115 SER A O 1
ATOM 931 N N . PRO A 1 116 ? 18.348 -16.851 -33.849 1.00 70.69 116 PRO A N 1
ATOM 932 C CA . PRO A 1 116 ? 17.275 -16.282 -34.667 1.00 70.69 116 PRO A CA 1
ATOM 933 C C . PRO A 1 116 ? 16.041 -17.193 -34.785 1.00 70.69 116 PRO A C 1
ATOM 935 O O . PRO A 1 116 ? 14.930 -16.707 -34.984 1.00 70.69 116 PRO A O 1
ATOM 938 N N . GLN A 1 117 ? 16.225 -18.511 -34.651 1.00 73.88 117 GLN A N 1
ATOM 939 C CA . GLN A 1 117 ? 15.148 -19.500 -34.701 1.00 73.88 117 GLN A CA 1
ATOM 940 C C . GLN A 1 117 ? 14.289 -19.474 -33.430 1.00 73.88 117 GLN A C 1
ATOM 942 O O . GLN A 1 117 ? 13.064 -19.520 -33.530 1.00 73.88 117 GLN A O 1
ATOM 947 N N . ASP A 1 118 ? 14.907 -19.317 -32.257 1.00 69.31 118 ASP A N 1
ATOM 948 C CA . ASP A 1 118 ? 14.197 -19.219 -30.974 1.00 69.31 118 ASP A CA 1
ATOM 949 C C . ASP A 1 118 ? 13.398 -17.912 -30.878 1.00 69.31 118 ASP A C 1
ATOM 951 O O . ASP A 1 118 ? 12.260 -17.890 -30.407 1.00 69.31 118 ASP A O 1
ATOM 955 N N . LEU A 1 119 ? 13.962 -16.822 -31.404 1.00 64.31 119 LEU A N 1
ATOM 956 C CA . LEU A 1 119 ? 13.299 -15.519 -31.480 1.00 64.31 119 LEU A CA 1
ATOM 957 C C . LEU A 1 119 ? 12.102 -15.529 -32.448 1.00 64.31 119 LEU A C 1
ATOM 959 O O . LEU A 1 119 ? 11.069 -14.917 -32.165 1.00 64.31 119 LEU A O 1
ATOM 963 N N . ALA A 1 120 ? 12.210 -16.246 -33.571 1.00 71.06 120 ALA A N 1
ATOM 964 C CA . ALA A 1 120 ? 11.104 -16.440 -34.507 1.00 71.06 120 ALA A CA 1
ATOM 965 C C . ALA A 1 120 ? 9.995 -17.329 -33.915 1.00 71.06 120 ALA A C 1
ATOM 967 O O . ALA A 1 120 ? 8.816 -17.006 -34.053 1.00 71.06 120 ALA A O 1
ATOM 968 N N . ALA A 1 121 ? 10.357 -18.402 -33.203 1.00 69.81 121 ALA A N 1
ATOM 969 C CA . ALA A 1 121 ? 9.407 -19.280 -32.513 1.00 69.81 121 ALA A CA 1
ATOM 970 C C . ALA A 1 121 ? 8.646 -18.560 -31.384 1.00 69.81 121 ALA A C 1
ATOM 972 O O . ALA A 1 121 ? 7.472 -18.845 -31.152 1.00 69.81 121 ALA A O 1
ATOM 973 N N . ALA A 1 122 ? 9.287 -17.589 -30.727 1.00 64.50 122 ALA A N 1
ATOM 974 C CA . ALA A 1 122 ? 8.673 -16.718 -29.726 1.00 64.50 122 ALA A CA 1
ATOM 975 C C . ALA A 1 122 ? 7.814 -15.579 -30.321 1.00 64.50 122 ALA A C 1
ATOM 977 O O . ALA A 1 122 ? 7.258 -14.778 -29.571 1.00 64.50 122 ALA A O 1
ATOM 978 N N . GLY A 1 123 ? 7.704 -15.474 -31.652 1.00 60.84 123 GLY A N 1
ATOM 979 C CA . GLY A 1 123 ? 6.901 -14.446 -32.323 1.00 60.84 123 GLY A CA 1
ATOM 980 C C . GLY A 1 123 ? 7.489 -13.030 -32.261 1.00 60.84 123 GLY A C 1
ATOM 981 O O . GLY A 1 123 ? 6.788 -12.069 -32.564 1.00 60.84 123 GLY A O 1
ATOM 982 N N . LEU A 1 124 ? 8.767 -12.884 -31.889 1.00 62.69 124 LEU A N 1
ATOM 983 C CA . LEU A 1 124 ? 9.460 -11.591 -31.772 1.00 62.69 124 LEU A CA 1
ATOM 984 C C . LEU A 1 124 ? 10.013 -11.080 -33.111 1.00 62.69 124 LEU A C 1
ATOM 986 O O . LEU A 1 124 ? 10.422 -9.926 -33.213 1.00 62.69 124 LEU A O 1
ATOM 990 N N . ILE A 1 125 ? 10.016 -11.925 -34.145 1.00 57.56 125 ILE A N 1
ATOM 991 C CA . ILE A 1 125 ? 10.483 -11.585 -35.490 1.00 57.56 125 ILE A CA 1
ATOM 992 C C . ILE A 1 125 ? 9.323 -11.770 -36.472 1.00 57.56 125 ILE A C 1
ATOM 994 O O . ILE A 1 125 ? 9.205 -12.805 -37.125 1.00 57.56 125 ILE A O 1
ATOM 998 N N . HIS A 1 126 ? 8.446 -10.772 -36.596 1.00 44.00 126 HIS A N 1
ATOM 999 C CA . HIS A 1 126 ? 7.572 -10.689 -37.767 1.00 44.00 126 HIS A CA 1
ATOM 1000 C C . HIS A 1 126 ? 7.488 -9.266 -38.334 1.00 44.00 126 HIS A C 1
ATOM 1002 O O . HIS A 1 126 ? 6.753 -8.416 -37.849 1.00 44.00 126 HIS A O 1
ATOM 1008 N N . ASN A 1 127 ? 8.282 -9.082 -39.394 1.00 44.31 127 ASN A N 1
ATOM 1009 C CA . ASN A 1 127 ? 8.140 -8.198 -40.553 1.00 44.31 127 ASN A CA 1
ATOM 1010 C C . ASN A 1 127 ? 7.887 -6.693 -40.375 1.00 44.31 127 ASN A C 1
ATOM 1012 O O . ASN A 1 127 ? 6.768 -6.228 -40.184 1.00 44.31 127 ASN A O 1
ATOM 1016 N N . GLY A 1 128 ? 8.943 -5.936 -40.687 1.00 38.81 128 GLY A N 1
ATOM 1017 C CA . GLY A 1 128 ? 8.864 -4.534 -41.091 1.00 38.81 128 GLY A CA 1
ATOM 1018 C C . GLY A 1 128 ? 10.186 -3.922 -41.569 1.00 38.81 128 GLY A C 1
ATOM 1019 O O . GLY A 1 128 ? 10.312 -2.703 -41.532 1.00 38.81 128 GLY A O 1
ATOM 1020 N N . VAL A 1 129 ? 11.187 -4.711 -41.987 1.00 38.53 129 VAL A N 1
ATOM 1021 C CA . VAL A 1 129 ? 12.364 -4.151 -42.674 1.00 38.53 129 VAL A CA 1
ATOM 1022 C C . VAL A 1 129 ? 11.998 -4.012 -44.143 1.00 38.53 129 VAL A C 1
ATOM 1024 O O . VAL A 1 129 ? 11.979 -4.980 -44.896 1.00 38.53 129 VAL A O 1
ATOM 1027 N N . ASN A 1 130 ? 11.634 -2.790 -44.519 1.00 39.25 130 ASN A N 1
ATOM 1028 C CA . ASN A 1 130 ? 11.536 -2.383 -45.907 1.00 39.25 130 ASN A CA 1
ATOM 1029 C C . ASN A 1 130 ? 12.960 -2.431 -46.484 1.00 39.25 130 ASN A C 1
ATOM 1031 O O . ASN A 1 130 ? 13.809 -1.607 -46.136 1.00 39.25 130 ASN A O 1
ATOM 1035 N N . ASP A 1 131 ? 13.225 -3.455 -47.288 1.00 42.81 131 ASP A N 1
ATOM 1036 C CA . ASP A 1 131 ? 14.483 -3.706 -47.983 1.00 42.81 131 ASP A CA 1
ATOM 1037 C C . ASP A 1 131 ? 14.713 -2.598 -49.026 1.00 42.81 131 ASP A C 1
ATOM 1039 O O . ASP A 1 131 ? 14.298 -2.667 -50.181 1.00 42.81 131 ASP A O 1
ATOM 1043 N N . GLY A 1 132 ? 15.327 -1.497 -48.595 1.00 40.53 132 GLY A N 1
ATOM 1044 C CA . GLY A 1 132 ? 15.771 -0.417 -49.469 1.00 40.53 132 GLY A CA 1
ATOM 1045 C C . GLY A 1 132 ? 17.081 -0.780 -50.159 1.00 40.53 132 GLY A C 1
ATOM 1046 O O . GLY A 1 132 ? 18.106 -0.155 -49.880 1.00 40.53 132 GLY A O 1
ATOM 1047 N N . LYS A 1 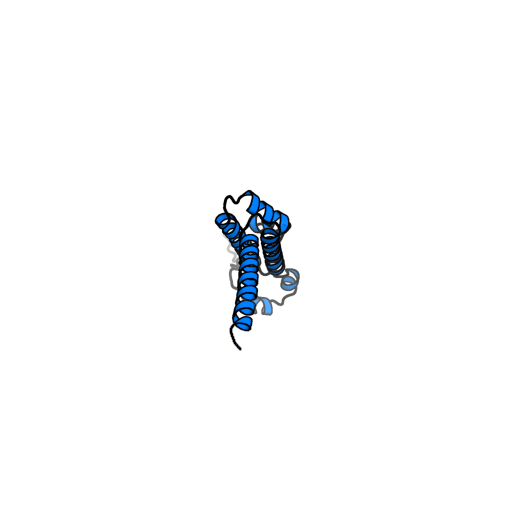133 ? 17.079 -1.801 -51.026 1.00 43.03 133 LYS A N 1
ATOM 1048 C CA . LYS A 1 133 ? 18.243 -2.133 -51.859 1.00 43.03 133 LYS A CA 1
ATOM 1049 C C . LYS A 1 133 ? 17.870 -2.806 -53.186 1.00 43.03 133 LYS A C 1
ATOM 1051 O O . LYS A 1 133 ? 18.121 -3.984 -53.393 1.00 43.03 133 LYS A O 1
ATOM 1056 N N . ASP A 1 134 ? 17.389 -2.000 -54.124 1.00 39.72 134 ASP A N 1
ATOM 1057 C CA . ASP A 1 134 ? 17.488 -2.264 -55.566 1.00 39.72 134 ASP A CA 1
ATOM 1058 C C . ASP A 1 134 ? 18.314 -1.093 -56.134 1.00 39.72 134 ASP A C 1
ATOM 1060 O O . ASP A 1 134 ? 17.983 0.070 -55.927 1.00 39.72 134 ASP A O 1
ATOM 1064 N N . GLY A 1 135 ? 19.545 -1.278 -56.607 1.00 37.44 135 GLY A N 1
ATOM 1065 C CA . GLY A 1 135 ? 19.828 -1.980 -57.853 1.00 37.44 135 GLY A CA 1
ATOM 1066 C C . GLY A 1 135 ? 20.074 -0.923 -58.937 1.00 37.44 135 GLY A C 1
ATOM 1067 O O . GLY A 1 135 ? 19.145 -0.340 -59.479 1.00 37.44 135 GLY A O 1
ATOM 1068 N N . GLY A 1 136 ? 21.341 -0.586 -59.195 1.00 38.66 136 GLY A N 1
ATOM 1069 C CA . GLY A 1 136 ? 21.703 0.473 -60.139 1.00 38.66 136 GLY A CA 1
ATOM 1070 C C . GLY A 1 136 ? 21.447 0.109 -61.606 1.00 38.66 136 GLY A C 1
ATOM 1071 O O . GLY A 1 136 ? 21.631 -1.034 -62.012 1.00 38.66 136 GLY A O 1
ATOM 1072 N N . ALA A 1 137 ? 21.151 1.115 -62.432 1.00 40.31 137 ALA A N 1
ATOM 1073 C CA . ALA A 1 137 ? 21.294 1.036 -63.883 1.00 40.31 137 ALA A CA 1
ATOM 1074 C C . ALA A 1 137 ? 21.776 2.380 -64.457 1.00 40.31 137 ALA A C 1
ATOM 1076 O O . ALA A 1 137 ? 21.211 3.440 -64.201 1.00 40.31 137 ALA A O 1
ATOM 1077 N N . LYS A 1 138 ? 22.868 2.316 -65.226 1.00 44.84 138 LYS A N 1
ATOM 1078 C CA . LYS A 1 138 ? 23.465 3.415 -65.998 1.00 44.84 138 LYS A CA 1
ATOM 1079 C C . LYS A 1 138 ? 22.534 3.871 -67.127 1.00 44.84 138 LYS A C 1
ATOM 1081 O O . LYS A 1 138 ? 21.968 3.013 -67.791 1.00 44.84 138 LYS A O 1
ATOM 1086 N N . ALA A 1 139 ? 22.585 5.152 -67.502 1.00 43.16 139 ALA A N 1
ATOM 1087 C CA . ALA A 1 139 ? 22.592 5.559 -68.914 1.00 43.16 139 ALA A CA 1
ATOM 1088 C C . ALA A 1 139 ? 23.104 6.999 -69.093 1.00 43.16 139 ALA A C 1
ATOM 1090 O O . ALA A 1 139 ? 22.631 7.931 -68.455 1.00 43.16 139 ALA A O 1
ATOM 1091 N N . LYS A 1 140 ? 24.081 7.141 -69.994 1.00 41.25 140 LYS A N 1
ATOM 1092 C CA . LYS A 1 140 ? 24.548 8.395 -70.598 1.00 41.25 140 LYS A CA 1
ATOM 1093 C C . LYS A 1 140 ? 23.409 9.075 -71.372 1.00 41.25 140 LYS A C 1
ATOM 1095 O O . LYS A 1 140 ? 22.731 8.370 -72.118 1.00 41.25 140 LYS A O 1
ATOM 1100 N N . LYS A 1 141 ? 23.358 10.408 -71.371 1.00 43.09 141 LYS A N 1
ATOM 1101 C CA . LYS A 1 141 ? 23.563 11.227 -72.579 1.00 43.09 141 LYS A CA 1
ATOM 1102 C C . LYS A 1 141 ? 23.861 12.669 -72.196 1.00 43.09 141 LYS A C 1
ATOM 1104 O O . LYS A 1 141 ? 23.194 13.158 -71.264 1.00 43.09 141 LYS A O 1
#

Organism: NCBI:txid1028688

Sequence (141 aa):
MDRENDIQRSYQTERGEVVAGIAEQFMTNWTSSIFRERCVAQIESVRREALPQANSPDPVEKFLAQKDPKQLEEFVFEKSKTREDYVSLIAEMLMMLRQHAGKPLVNSQVLENASPQDLAAAGLIHNGVNDGKDGGAKAKK

Secondary structure (DSSP, 8-state):
--HHHHHHHHHHHHHHHHHHHHHHHHHH-TTSHHHHHHHHHHHHHHHHHH---TT-SSHHHHHHHHS-HHHHHHHHHHH-SSHHHHHHHHHHHHHHHHHHTTS----HHHHHTS-HHHHHHTT------------------

Solvent-accessible surface area (backbone atoms only — not comparable to full-atom values): 8404 Å² total; per-residue (Å²): 140,63,70,70,65,52,53,56,50,50,58,53,49,55,53,51,50,54,52,47,53,51,50,48,53,56,69,63,37,60,86,36,68,70,44,44,50,53,52,26,51,50,45,44,54,49,42,70,74,19,62,50,42,65,82,45,91,47,70,65,40,19,52,65,36,69,44,52,42,63,57,52,45,47,58,40,52,78,71,35,89,46,65,67,50,31,54,50,51,50,50,50,51,54,49,49,40,58,59,58,36,62,64,75,83,69,53,63,71,56,60,76,69,47,51,75,64,59,40,42,75,69,65,76,64,77,89,82,82,79,80,87,76,81,81,89,80,89,80,87,131

pLDDT: mean 73.49, std 19.7, range [37.44, 97.75]